Protein AF-A0A3P8KCM3-F1 (afdb_monomer_lite)

pLDDT: mean 88.59, std 12.81, range [46.88, 97.62]

Organism: Raoultella terrigena (NCBI:txid577)

Radius of gyration: 14.82 Å; chains: 1; bounding box: 36×26×38 Å

Sequence (69 aa):
MPLVTYEVSGNNVTAFYLDDDGGEYQGQVLLSGFASEIEAMSAASLLAKQNGEEYRKEQQNKSLTNQQD

Foldseek 3Di:
DWDWDWDDDPQKIKIWIQDPVRDIFIFIDGNVVDPHPVVRNVNRNVRRVVRVVVVVVVVVVVVVVVVVD

Secondary structure (DSSP, 8-state):
--EEEEEEETTEEEEEEE-TTS-EEEEEEEGGGSSSHHHHHHHHHHHHHHHHHHHHHHHHHHHHHTT--

Structure (mmCIF, N/CA/C/O backbone):
data_AF-A0A3P8KCM3-F1
#
_entry.id   AF-A0A3P8KCM3-F1
#
loop_
_atom_site.group_PDB
_atom_site.id
_atom_site.type_symbol
_atom_site.label_atom_id
_atom_site.label_alt_id
_atom_site.label_comp_id
_atom_site.label_asym_id
_atom_site.label_entity_id
_atom_site.label_seq_id
_atom_site.pdbx_PDB_ins_code
_atom_site.Cartn_x
_atom_site.Cartn_y
_atom_site.Cartn_z
_atom_site.occupancy
_atom_site.B_iso_or_equiv
_atom_site.auth_seq_id
_atom_site.auth_comp_id
_atom_site.auth_asym_id
_atom_site.auth_atom_id
_atom_site.pdbx_PDB_model_num
ATOM 1 N N . MET A 1 1 ? -5.220 -4.670 -16.689 1.00 67.06 1 MET A N 1
ATOM 2 C CA . MET A 1 1 ? -6.032 -4.016 -15.646 1.00 67.06 1 MET A CA 1
ATOM 3 C C . MET A 1 1 ? -5.206 -4.052 -14.382 1.00 67.06 1 MET A C 1
ATOM 5 O O . MET A 1 1 ? -4.729 -5.142 -14.069 1.00 67.06 1 MET A O 1
ATOM 9 N N . PRO A 1 2 ? -5.061 -2.929 -13.663 1.00 81.62 2 PRO A N 1
ATOM 10 C CA . PRO A 1 2 ? -4.329 -2.921 -12.410 1.00 81.62 2 PRO A CA 1
ATOM 11 C C . PRO A 1 2 ? -5.039 -3.805 -11.383 1.00 81.62 2 PRO A C 1
ATOM 13 O O . PRO A 1 2 ? -6.271 -3.802 -11.294 1.00 81.62 2 PRO A O 1
ATOM 16 N N . LEU A 1 3 ? -4.258 -4.567 -10.625 1.00 91.00 3 LEU A N 1
ATOM 17 C CA . LEU A 1 3 ? -4.748 -5.466 -9.584 1.00 91.00 3 LEU A CA 1
ATOM 18 C C . LEU A 1 3 ? -4.334 -4.920 -8.220 1.00 91.00 3 LEU A C 1
ATOM 20 O O . LEU A 1 3 ? -3.181 -4.537 -8.034 1.00 91.00 3 LEU A O 1
ATOM 24 N N . VAL A 1 4 ? -5.268 -4.918 -7.266 1.00 92.44 4 VAL A N 1
ATOM 25 C CA . VAL A 1 4 ? -4.960 -4.637 -5.861 1.00 92.44 4 VAL A CA 1
ATOM 26 C C . VAL A 1 4 ? -5.259 -5.865 -5.021 1.00 92.44 4 VAL A C 1
ATOM 28 O O . VAL A 1 4 ? -6.381 -6.376 -5.043 1.00 92.44 4 VAL A O 1
ATOM 31 N N . THR A 1 5 ? -4.261 -6.326 -4.278 1.00 95.62 5 THR A N 1
ATOM 32 C CA . THR A 1 5 ? -4.411 -7.360 -3.251 1.00 95.62 5 THR A CA 1
ATOM 33 C C . THR A 1 5 ? -4.055 -6.793 -1.885 1.00 95.62 5 THR A C 1
ATOM 35 O O . THR A 1 5 ? -3.429 -5.738 -1.773 1.00 95.62 5 THR A O 1
ATOM 38 N N . TYR A 1 6 ? -4.499 -7.475 -0.831 1.00 94.75 6 TYR A N 1
ATOM 39 C CA . TYR A 1 6 ? -4.382 -6.988 0.536 1.00 94.75 6 TYR A CA 1
ATOM 40 C C . TYR A 1 6 ? -3.921 -8.087 1.474 1.00 94.75 6 TYR A C 1
ATOM 42 O O . TYR A 1 6 ? -4.355 -9.233 1.357 1.00 94.75 6 TYR A O 1
ATOM 50 N N . GLU A 1 7 ? -3.125 -7.695 2.457 1.00 95.94 7 GLU A N 1
ATOM 51 C CA . GLU A 1 7 ? -2.783 -8.510 3.609 1.00 95.94 7 GLU A CA 1
ATOM 52 C C . GLU A 1 7 ? -3.060 -7.708 4.880 1.00 95.94 7 GLU A C 1
ATOM 54 O O . GLU A 1 7 ? -2.562 -6.594 5.055 1.00 95.94 7 GLU A O 1
ATOM 59 N N . VAL A 1 8 ? -3.864 -8.283 5.773 1.00 94.75 8 VAL A N 1
ATOM 60 C CA . VAL A 1 8 ? -4.105 -7.737 7.110 1.00 94.75 8 VAL A CA 1
ATOM 61 C C . VAL A 1 8 ? -3.400 -8.644 8.108 1.00 94.75 8 VAL A C 1
ATOM 63 O O . VAL A 1 8 ? -3.736 -9.821 8.231 1.00 94.75 8 VAL A O 1
ATOM 66 N N . SER A 1 9 ? -2.411 -8.099 8.812 1.00 94.69 9 SER A N 1
ATOM 67 C CA . SER A 1 9 ? -1.608 -8.831 9.791 1.00 94.69 9 SER A CA 1
ATOM 68 C C . SER A 1 9 ? -1.567 -8.061 11.106 1.00 94.69 9 SER A C 1
ATOM 70 O O . SER A 1 9 ? -0.852 -7.065 11.266 1.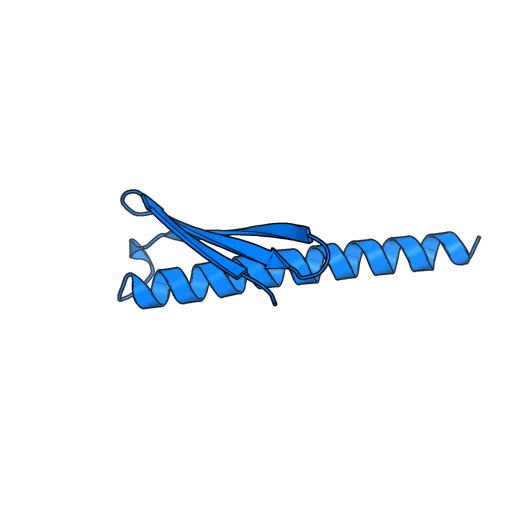00 94.69 9 SER A O 1
ATOM 72 N N . GLY A 1 10 ? -2.394 -8.502 12.057 1.00 91.94 10 GLY A N 1
ATOM 73 C CA . GLY A 1 10 ? -2.583 -7.825 13.336 1.00 91.94 10 GLY A CA 1
ATOM 74 C C . GLY A 1 10 ? -3.110 -6.401 13.146 1.00 91.94 10 GLY A C 1
ATOM 75 O O . GLY A 1 10 ? -4.236 -6.210 12.705 1.00 91.94 10 GLY A O 1
ATOM 76 N N . ASN A 1 11 ? -2.287 -5.405 13.485 1.00 95.06 11 ASN A N 1
ATOM 77 C CA . ASN A 1 11 ? -2.628 -3.984 13.352 1.00 95.06 11 ASN A CA 1
ATOM 78 C C . ASN A 1 11 ? -2.114 -3.351 12.043 1.00 95.06 11 ASN A C 1
ATOM 80 O O . ASN A 1 11 ? -2.204 -2.138 11.883 1.00 95.06 11 ASN A O 1
ATOM 84 N N . ASN A 1 12 ? -1.533 -4.130 11.129 1.00 97.00 12 ASN A N 1
ATOM 85 C CA . ASN A 1 12 ? -1.015 -3.624 9.860 1.00 97.00 12 ASN A CA 1
ATOM 86 C C . ASN A 1 12 ? -1.924 -4.037 8.708 1.00 97.00 12 ASN A C 1
ATOM 88 O O . ASN A 1 12 ? -2.310 -5.202 8.607 1.00 97.00 12 ASN A O 1
ATOM 92 N N . VAL A 1 13 ? -2.200 -3.087 7.819 1.00 97.62 13 VAL A N 1
ATOM 93 C CA . VAL A 1 13 ? -2.852 -3.336 6.535 1.00 97.62 13 VAL A CA 1
ATOM 94 C C . VAL A 1 13 ? -1.871 -2.977 5.435 1.00 97.62 13 VAL A C 1
ATOM 96 O O . VAL A 1 13 ? -1.454 -1.824 5.315 1.00 97.62 13 VAL A O 1
ATOM 99 N N . THR A 1 14 ? -1.509 -3.972 4.637 1.00 97.62 14 THR A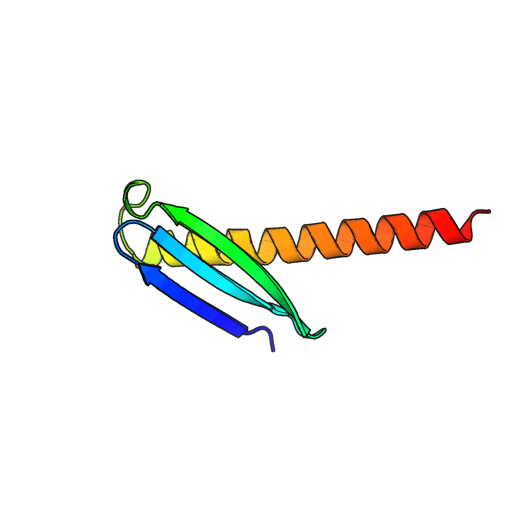 N 1
ATOM 100 C CA . THR A 1 14 ? -0.646 -3.821 3.471 1.00 97.62 14 THR A CA 1
ATOM 101 C C . THR A 1 14 ? -1.487 -4.025 2.218 1.00 97.62 14 THR A C 1
ATOM 103 O O . THR A 1 14 ? -2.203 -5.018 2.108 1.00 97.62 14 THR A O 1
ATOM 106 N N . ALA A 1 15 ? -1.412 -3.094 1.273 1.00 97.50 15 ALA A N 1
ATOM 107 C CA . ALA A 1 15 ? -1.961 -3.249 -0.065 1.00 97.50 15 ALA A CA 1
ATOM 108 C C . ALA A 1 15 ? -0.823 -3.384 -1.074 1.00 97.50 15 ALA A C 1
ATOM 110 O O . ALA A 1 15 ? 0.158 -2.639 -1.005 1.00 97.50 15 ALA A O 1
ATOM 111 N N . PHE A 1 16 ? -0.990 -4.295 -2.023 1.00 96.12 16 PHE A N 1
ATOM 112 C CA . PHE A 1 16 ? -0.088 -4.501 -3.146 1.00 96.12 16 PHE A CA 1
ATOM 113 C C . PHE A 1 16 ? -0.818 -4.081 -4.415 1.00 96.12 16 PHE A C 1
ATOM 115 O O . PHE A 1 16 ? -1.880 -4.612 -4.734 1.00 96.12 16 PHE A O 1
ATOM 122 N N . TYR A 1 17 ? -0.270 -3.092 -5.106 1.00 95.19 17 TYR A N 1
ATOM 123 C CA . TYR A 1 17 ? -0.766 -2.564 -6.365 1.00 95.19 17 TYR A CA 1
ATOM 124 C C . TYR A 1 17 ? 0.149 -3.055 -7.487 1.00 95.19 17 TYR A C 1
ATOM 126 O O . TYR A 1 17 ? 1.310 -2.653 -7.557 1.00 95.19 17 TYR A O 1
ATOM 134 N N . LEU A 1 18 ? -0.381 -3.918 -8.352 1.00 94.62 18 LEU A N 1
ATOM 135 C CA . LEU A 1 18 ? 0.263 -4.331 -9.594 1.00 94.62 18 LEU A CA 1
ATOM 136 C C . LEU A 1 18 ? -0.266 -3.451 -10.725 1.00 94.62 18 LEU A C 1
ATOM 138 O O . LEU A 1 18 ? -1.471 -3.445 -10.999 1.00 94.62 18 LEU A O 1
ATOM 142 N N . ASP A 1 19 ? 0.625 -2.702 -11.362 1.00 90.38 19 ASP A N 1
ATOM 143 C CA . ASP A 1 19 ? 0.285 -1.877 -12.513 1.00 90.38 19 ASP A CA 1
ATOM 144 C C . ASP A 1 19 ? 0.267 -2.681 -13.826 1.00 90.38 19 ASP A C 1
ATOM 146 O O . ASP A 1 19 ? 0.614 -3.862 -13.875 1.00 90.38 19 ASP A O 1
ATOM 150 N N . ASP A 1 20 ? -0.191 -2.044 -14.905 1.00 88.44 20 ASP A N 1
ATOM 151 C CA . ASP A 1 20 ? -0.306 -2.685 -16.219 1.00 88.44 20 ASP A CA 1
ATOM 152 C C . ASP A 1 20 ? 1.052 -2.950 -16.900 1.00 88.44 20 ASP A C 1
ATOM 154 O O . ASP A 1 20 ? 1.127 -3.794 -17.794 1.00 88.44 20 ASP A O 1
ATOM 158 N N . ASP A 1 21 ? 2.114 -2.268 -16.469 1.00 86.44 21 ASP A N 1
ATOM 159 C CA . ASP A 1 21 ? 3.488 -2.430 -16.950 1.00 86.44 21 ASP A CA 1
ATOM 160 C C . ASP A 1 21 ? 4.240 -3.538 -16.177 1.00 86.44 21 ASP A C 1
ATOM 162 O O . ASP A 1 21 ? 5.402 -3.836 -16.467 1.00 86.44 21 ASP A O 1
ATOM 166 N N . GLY A 1 22 ? 3.575 -4.180 -15.206 1.00 86.94 22 GLY A N 1
ATOM 167 C CA . GLY A 1 22 ? 4.133 -5.227 -14.350 1.00 86.94 22 GLY A CA 1
ATOM 168 C C . GLY A 1 22 ? 4.893 -4.698 -13.131 1.00 86.94 22 GLY A C 1
ATOM 169 O O . GLY A 1 22 ? 5.573 -5.471 -12.457 1.00 86.94 22 GLY A O 1
ATOM 170 N N . GLY A 1 23 ? 4.799 -3.398 -12.843 1.00 90.94 23 GLY A N 1
ATOM 171 C CA . GLY A 1 23 ? 5.355 -2.789 -11.641 1.00 90.94 23 GLY A CA 1
ATOM 172 C C . GLY A 1 23 ? 4.516 -3.130 -10.413 1.00 90.94 23 GLY A C 1
ATOM 173 O O . GLY A 1 23 ? 3.309 -2.894 -10.396 1.00 90.94 23 GLY A O 1
ATOM 174 N N . GLU A 1 24 ? 5.156 -3.663 -9.373 1.00 94.00 24 GLU A N 1
ATOM 175 C CA . GLU A 1 24 ? 4.509 -3.966 -8.096 1.00 94.00 24 GLU A CA 1
ATOM 176 C C . GLU A 1 24 ? 4.907 -2.937 -7.036 1.00 94.00 24 GLU A C 1
ATOM 178 O O . GLU A 1 24 ? 6.091 -2.678 -6.803 1.00 94.00 24 GLU A O 1
ATOM 183 N N . TYR A 1 25 ? 3.904 -2.349 -6.390 1.00 95.38 25 TYR A N 1
ATOM 184 C CA . TYR A 1 25 ? 4.076 -1.285 -5.411 1.00 95.38 25 TYR A CA 1
ATOM 185 C C . TYR A 1 25 ? 3.280 -1.591 -4.153 1.00 95.38 25 TYR A C 1
ATOM 187 O O . TYR A 1 25 ? 2.129 -2.013 -4.219 1.00 95.38 25 TYR A O 1
ATOM 195 N N . GLN A 1 26 ? 3.881 -1.339 -2.995 1.00 96.00 26 GLN A N 1
ATOM 196 C CA . GLN A 1 26 ? 3.251 -1.599 -1.707 1.00 96.00 26 GLN A CA 1
ATOM 197 C C . GLN A 1 26 ? 2.894 -0.302 -0.984 1.00 96.00 26 GLN A C 1
ATOM 199 O O . GLN A 1 26 ? 3.639 0.679 -1.025 1.00 96.00 26 GLN A O 1
ATOM 204 N N . GLY A 1 27 ? 1.767 -0.323 -0.282 1.00 96.75 27 GLY A N 1
ATOM 205 C CA . GLY A 1 27 ? 1.342 0.712 0.650 1.00 96.75 27 GLY A CA 1
ATOM 206 C C . GLY A 1 27 ? 0.961 0.064 1.970 1.00 96.75 27 GLY A C 1
ATOM 207 O O . GLY A 1 27 ? 0.154 -0.860 1.987 1.00 96.75 27 GLY A O 1
ATOM 208 N N . GLN A 1 28 ? 1.546 0.526 3.073 1.00 97.31 28 GLN A N 1
ATOM 209 C CA . GLN A 1 28 ? 1.262 0.007 4.407 1.00 97.31 28 GLN A CA 1
ATOM 210 C C . GLN A 1 28 ? 0.697 1.107 5.297 1.00 97.31 28 GLN A C 1
ATOM 212 O O . GLN A 1 28 ? 1.234 2.214 5.343 1.00 97.31 28 GLN A O 1
ATO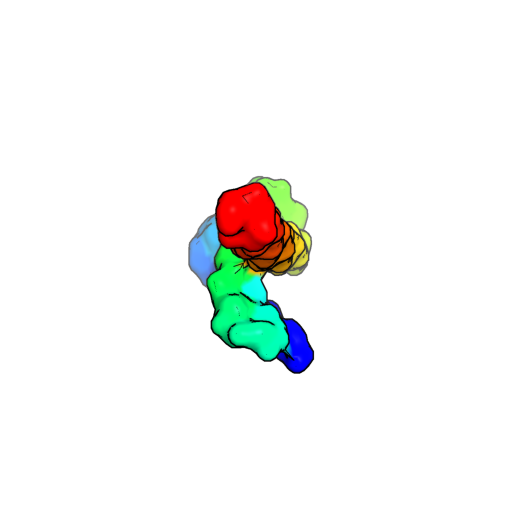M 217 N N . VAL A 1 29 ? -0.361 0.779 6.035 1.00 97.62 29 VAL A N 1
ATOM 218 C CA . VAL A 1 29 ? -0.947 1.655 7.049 1.00 97.62 29 VAL A CA 1
ATOM 219 C C . VAL A 1 29 ? -1.249 0.884 8.335 1.00 97.62 29 VAL A C 1
ATOM 221 O O . VAL A 1 29 ? -1.397 -0.340 8.330 1.00 97.62 29 VAL A O 1
ATOM 224 N N . LEU A 1 30 ? -1.360 1.611 9.447 1.00 97.56 30 LEU A N 1
ATOM 225 C CA . LEU A 1 30 ? -1.771 1.055 10.736 1.00 97.56 30 LEU A CA 1
ATOM 226 C C . LEU A 1 30 ? -3.293 1.079 10.856 1.00 97.56 30 LEU A C 1
ATOM 228 O O . LEU A 1 30 ? -3.888 2.153 10.800 1.00 97.56 30 LEU A O 1
ATOM 232 N N . LEU A 1 31 ? -3.909 -0.079 11.095 1.00 95.38 31 LEU A N 1
ATOM 233 C CA . LEU A 1 31 ? -5.354 -0.230 11.273 1.00 95.38 31 LEU A CA 1
ATOM 234 C C . LEU A 1 31 ? -5.891 0.659 12.403 1.00 95.38 31 LEU A C 1
ATOM 236 O O . LEU A 1 31 ? -6.938 1.278 12.252 1.00 95.38 31 LEU A O 1
ATOM 240 N N . SER A 1 32 ? -5.134 0.807 13.494 1.00 95.94 32 SER A N 1
ATOM 241 C CA . SER A 1 32 ? -5.467 1.679 14.630 1.00 95.94 32 SER A CA 1
ATOM 242 C C . SER A 1 32 ? -5.645 3.163 14.279 1.00 95.94 32 SER A C 1
ATOM 244 O O . SER A 1 32 ? -6.125 3.923 15.115 1.00 95.94 32 SER A O 1
ATOM 246 N N . GLY A 1 33 ? -5.212 3.595 13.091 1.00 95.19 33 GLY A N 1
ATOM 247 C CA . GLY A 1 33 ? -5.407 4.957 12.591 1.00 95.19 33 GLY A CA 1
ATOM 248 C C . GLY A 1 33 ? -6.729 5.182 11.849 1.00 95.19 33 GLY A C 1
ATOM 249 O O . GLY A 1 33 ? -6.993 6.313 11.451 1.00 95.19 33 GLY A O 1
ATOM 250 N N . PHE A 1 34 ? -7.542 4.140 11.649 1.00 96.12 34 PHE A N 1
ATOM 251 C CA . PHE A 1 34 ? -8.761 4.179 10.835 1.00 96.12 34 PHE A CA 1
ATOM 252 C C . PHE A 1 34 ? -9.970 3.661 11.613 1.00 96.12 34 PHE A C 1
ATOM 254 O O . PHE A 1 34 ? -9.826 2.917 12.584 1.00 96.12 34 PHE A O 1
ATOM 261 N N . ALA A 1 35 ? -11.179 4.033 11.182 1.00 94.19 35 ALA A N 1
ATOM 262 C CA . ALA A 1 35 ? -12.400 3.588 11.848 1.00 94.19 35 ALA A CA 1
ATOM 263 C C . ALA A 1 35 ? -12.763 2.134 11.500 1.00 94.19 35 ALA A C 1
ATOM 265 O O . ALA A 1 35 ? -13.542 1.504 12.215 1.00 94.19 35 ALA A O 1
ATOM 266 N N . SER A 1 36 ? -12.221 1.592 10.404 1.00 95.06 36 SER A N 1
ATOM 267 C CA . SER A 1 36 ? -12.465 0.214 9.975 1.00 95.06 36 SER A CA 1
ATOM 268 C C . SER A 1 36 ? -11.334 -0.352 9.113 1.00 95.06 36 SER A C 1
ATOM 270 O O . SER A 1 36 ? -10.546 0.390 8.523 1.00 95.06 36 SER A O 1
ATOM 272 N N . GLU A 1 37 ? -11.308 -1.680 8.975 1.00 94.31 37 GLU A N 1
ATOM 273 C CA . GLU A 1 37 ? -10.412 -2.382 8.045 1.00 94.31 37 GLU A CA 1
ATOM 274 C C . GLU A 1 37 ? -10.615 -1.925 6.599 1.00 94.31 37 GLU A C 1
ATOM 276 O O . GLU A 1 37 ? -9.644 -1.745 5.875 1.00 94.31 37 GLU A O 1
ATOM 281 N N . ILE A 1 38 ? -11.857 -1.650 6.190 1.00 95.31 38 ILE A N 1
ATOM 282 C CA . ILE A 1 38 ? -12.179 -1.182 4.834 1.00 95.31 38 ILE A CA 1
ATOM 283 C C . ILE A 1 38 ? -11.545 0.190 4.562 1.00 95.31 38 ILE A C 1
ATOM 285 O O . ILE A 1 38 ? -10.992 0.418 3.483 1.00 95.31 38 ILE A O 1
ATOM 289 N N . GLU A 1 39 ? -11.590 1.102 5.536 1.00 96.19 39 GLU A N 1
ATOM 290 C CA . GLU A 1 39 ? -10.929 2.406 5.422 1.00 96.19 39 GLU A CA 1
ATOM 291 C C . GLU A 1 39 ? -9.406 2.261 5.365 1.00 96.19 39 GLU A C 1
ATOM 293 O O . GLU A 1 39 ? -8.768 2.862 4.500 1.00 96.19 39 GLU A O 1
ATOM 298 N N . ALA A 1 40 ? -8.829 1.417 6.225 1.00 96.94 40 ALA A N 1
ATOM 299 C CA . ALA A 1 40 ? -7.395 1.143 6.226 1.00 96.94 40 ALA A CA 1
ATOM 300 C C . ALA A 1 40 ? -6.930 0.501 4.906 1.00 96.94 40 ALA A C 1
ATOM 302 O O . ALA A 1 40 ? -5.923 0.916 4.340 1.00 96.94 40 ALA A O 1
ATOM 303 N N . MET A 1 41 ? -7.686 -0.454 4.357 1.00 95.75 41 MET A N 1
ATOM 304 C CA . MET A 1 41 ? -7.414 -1.062 3.048 1.00 95.75 41 MET A CA 1
ATOM 305 C C . MET A 1 41 ? -7.504 -0.030 1.923 1.00 95.75 41 MET A C 1
ATOM 307 O O . MET A 1 41 ? -6.653 -0.007 1.032 1.00 95.75 41 MET A O 1
ATOM 311 N N . SER A 1 42 ? -8.495 0.861 1.967 1.00 95.94 42 SER A N 1
ATOM 312 C CA . SER A 1 42 ? -8.639 1.939 0.982 1.00 95.94 42 SER A CA 1
ATOM 313 C C . SER A 1 42 ? -7.448 2.902 1.031 1.00 95.94 42 SER A C 1
ATOM 315 O O . SER A 1 42 ? -6.883 3.242 -0.009 1.00 95.94 42 SER A O 1
ATOM 317 N N . ALA A 1 43 ? -7.012 3.283 2.234 1.00 96.88 43 ALA A N 1
ATOM 318 C CA . ALA A 1 43 ? -5.841 4.129 2.436 1.00 96.88 43 ALA A CA 1
ATOM 319 C C . ALA A 1 43 ? -4.540 3.440 1.994 1.00 96.88 43 ALA A C 1
ATOM 321 O O . ALA A 1 43 ? -3.744 4.042 1.275 1.00 96.88 43 ALA A O 1
ATOM 322 N N . ALA A 1 44 ? -4.352 2.165 2.346 1.00 97.19 44 ALA A N 1
ATOM 323 C CA . ALA A 1 44 ? -3.217 1.362 1.897 1.00 97.19 44 ALA A CA 1
ATOM 324 C C . ALA A 1 44 ? -3.176 1.249 0.366 1.00 97.19 44 ALA A C 1
ATOM 326 O O . ALA A 1 44 ? -2.114 1.419 -0.229 1.00 97.19 44 ALA A O 1
ATOM 327 N N . SER A 1 45 ? -4.329 1.041 -0.285 1.00 95.88 45 SER A N 1
ATOM 328 C CA . SER A 1 45 ? -4.436 0.998 -1.756 1.00 95.88 45 SER A CA 1
ATOM 329 C C . SER A 1 45 ? -3.990 2.304 -2.390 1.00 95.88 45 SER A C 1
ATOM 331 O O . SER A 1 45 ? -3.258 2.306 -3.379 1.00 95.88 45 SER A O 1
ATOM 333 N N . LEU A 1 46 ? -4.468 3.422 -1.836 1.00 95.88 46 LEU A N 1
ATOM 334 C CA . LEU A 1 46 ? -4.148 4.745 -2.343 1.00 95.88 46 LEU A CA 1
ATOM 335 C C . LEU A 1 46 ? -2.649 5.013 -2.215 1.00 95.88 46 LEU A C 1
ATOM 337 O O . LEU A 1 46 ? -2.042 5.475 -3.175 1.00 95.88 46 LEU A O 1
ATOM 341 N N . LEU A 1 47 ? -2.056 4.656 -1.074 1.00 96.38 47 LEU A N 1
ATOM 342 C CA . LEU A 1 47 ? -0.623 4.788 -0.839 1.00 96.38 47 LEU A CA 1
ATOM 343 C C . LEU A 1 47 ? 0.197 3.915 -1.802 1.00 96.38 47 LEU A C 1
ATOM 345 O O . LEU A 1 47 ? 1.144 4.400 -2.412 1.00 96.38 47 LEU A O 1
ATOM 349 N N . ALA A 1 48 ? -0.194 2.652 -1.997 1.00 95.81 48 ALA A N 1
ATOM 350 C CA . ALA A 1 48 ? 0.463 1.744 -2.938 1.00 95.81 48 ALA A CA 1
ATOM 351 C C . ALA A 1 48 ? 0.456 2.313 -4.366 1.00 95.81 48 ALA A C 1
ATOM 353 O O . ALA A 1 48 ? 1.478 2.328 -5.053 1.00 95.81 48 ALA A O 1
ATOM 354 N N . LYS A 1 49 ? -0.691 2.853 -4.791 1.00 94.25 49 LYS A N 1
ATOM 355 C CA . LYS A 1 49 ? -0.840 3.497 -6.096 1.00 94.25 49 LYS A CA 1
ATOM 356 C C . LYS A 1 49 ? 0.000 4.772 -6.214 1.00 94.25 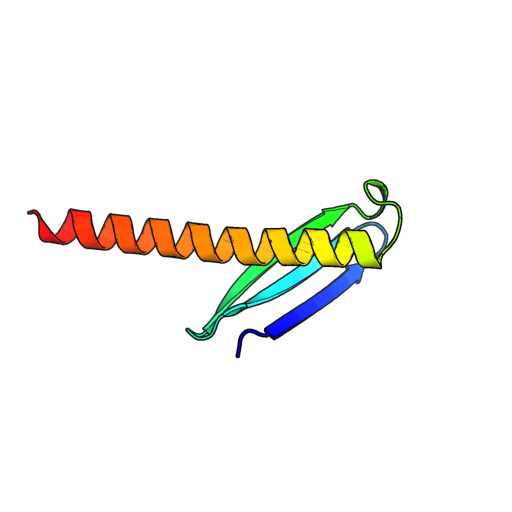49 LYS A C 1
ATOM 358 O O . LYS A 1 49 ? 0.646 4.969 -7.241 1.00 94.25 49 LYS A O 1
ATOM 363 N N . GLN A 1 50 ? 0.008 5.620 -5.184 1.00 94.81 50 GLN A N 1
ATOM 364 C CA . GLN A 1 50 ? 0.813 6.845 -5.151 1.00 94.81 50 GLN A CA 1
ATOM 365 C C . GLN A 1 50 ? 2.303 6.532 -5.289 1.00 94.81 50 GLN A C 1
ATOM 367 O O . GLN A 1 50 ? 2.961 7.134 -6.131 1.00 94.81 50 GLN A O 1
ATOM 372 N N . ASN A 1 51 ? 2.801 5.524 -4.570 1.00 94.00 51 ASN A N 1
ATOM 373 C CA . ASN A 1 51 ? 4.188 5.072 -4.685 1.00 94.00 51 ASN A CA 1
ATOM 374 C C . ASN A 1 51 ? 4.535 4.654 -6.126 1.00 94.00 51 ASN A C 1
ATOM 376 O O . ASN A 1 51 ? 5.593 5.014 -6.643 1.00 94.00 51 ASN A O 1
ATOM 380 N N . GLY A 1 52 ? 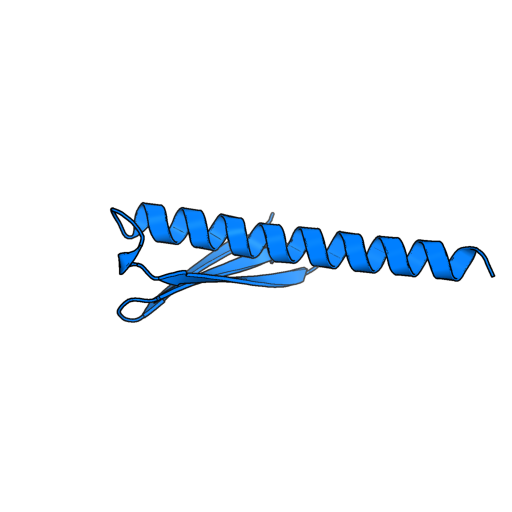3.628 3.945 -6.807 1.00 91.69 52 GLY A N 1
ATOM 381 C CA . GLY A 1 52 ? 3.815 3.583 -8.214 1.00 91.69 52 GLY A CA 1
ATOM 382 C C . GLY A 1 52 ? 3.801 4.776 -9.170 1.00 91.69 52 GLY A C 1
ATOM 383 O O . GLY A 1 52 ? 4.585 4.844 -10.118 1.00 91.69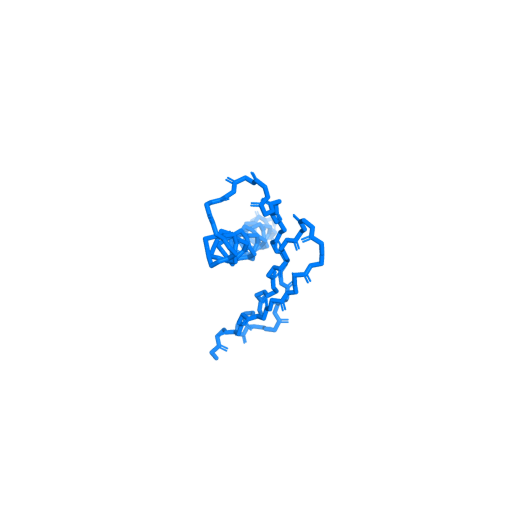 52 GLY A O 1
ATOM 384 N N . GLU A 1 53 ? 2.939 5.760 -8.928 1.00 91.19 53 GLU A N 1
ATOM 385 C CA . GLU A 1 53 ? 2.916 7.001 -9.706 1.00 91.19 53 GLU A CA 1
ATOM 386 C C . GLU A 1 53 ? 4.176 7.849 -9.496 1.00 91.19 53 GLU A C 1
ATOM 388 O O . GLU A 1 53 ? 4.716 8.376 -10.470 1.00 91.19 53 GLU A O 1
ATOM 393 N N . GLU A 1 54 ? 4.662 7.964 -8.262 1.00 91.19 54 GLU A N 1
ATOM 394 C CA . GLU A 1 54 ? 5.900 8.674 -7.933 1.00 91.19 54 GLU A CA 1
ATOM 395 C C . GLU A 1 54 ? 7.108 8.007 -8.584 1.00 91.19 54 GLU A C 1
ATOM 397 O O . GLU A 1 54 ? 7.860 8.676 -9.295 1.00 91.19 54 GLU A O 1
ATOM 402 N N . TYR A 1 55 ? 7.227 6.683 -8.467 1.00 88.94 55 TYR A N 1
ATOM 403 C CA . TYR A 1 55 ? 8.289 5.929 -9.127 1.00 88.94 55 TYR A CA 1
ATOM 404 C C . TYR A 1 55 ? 8.303 6.164 -10.644 1.00 88.94 55 TYR A C 1
ATOM 406 O O . TYR A 1 55 ? 9.350 6.439 -11.234 1.00 88.94 55 TYR A O 1
ATOM 414 N N . ARG A 1 56 ? 7.136 6.121 -11.300 1.00 85.62 56 ARG A N 1
ATOM 415 C CA . ARG A 1 56 ? 7.043 6.372 -12.748 1.00 85.62 56 ARG A CA 1
ATOM 416 C C . ARG A 1 56 ? 7.422 7.802 -13.116 1.00 85.62 56 ARG A C 1
ATOM 418 O O . ARG A 1 56 ? 8.133 7.999 -14.102 1.00 85.62 56 ARG A O 1
ATOM 425 N N . LYS A 1 57 ? 7.005 8.794 -12.325 1.00 86.56 57 LYS A N 1
ATOM 426 C CA . LYS A 1 57 ? 7.407 10.195 -12.529 1.00 86.56 57 LYS A CA 1
ATOM 427 C C . LYS A 1 57 ? 8.918 10.368 -12.401 1.00 86.56 57 LYS A C 1
ATOM 429 O O . LYS A 1 57 ? 9.516 11.036 -13.240 1.00 86.56 57 LYS A O 1
ATOM 434 N N . GLU A 1 58 ? 9.547 9.749 -11.405 1.00 85.81 58 GLU A N 1
ATOM 435 C CA . GLU A 1 58 ? 11.003 9.799 -11.240 1.00 85.81 58 GLU A CA 1
ATOM 436 C C . GLU A 1 58 ? 11.741 9.165 -12.422 1.00 85.81 58 GLU A C 1
ATOM 438 O O . GLU A 1 58 ? 12.712 9.737 -12.921 1.00 85.81 58 GLU A O 1
ATOM 443 N N . GLN A 1 59 ? 11.268 8.015 -12.907 1.00 81.88 59 GLN A N 1
ATOM 444 C CA . GLN A 1 59 ? 11.870 7.331 -14.052 1.00 81.88 59 GLN A CA 1
ATOM 445 C C . GLN A 1 59 ? 11.703 8.130 -15.352 1.00 81.88 59 GLN A C 1
ATOM 447 O O . GLN A 1 59 ? 12.651 8.239 -16.135 1.00 81.88 59 GLN A O 1
ATOM 452 N N . GLN A 1 60 ? 10.541 8.753 -15.567 1.00 78.94 60 GLN A N 1
ATOM 453 C CA . GLN A 1 60 ? 10.327 9.655 -16.703 1.00 78.94 60 GLN A CA 1
ATOM 454 C C . GLN A 1 60 ? 11.231 10.886 -16.625 1.00 78.94 60 GLN A C 1
ATOM 456 O O . GLN A 1 60 ? 11.851 11.249 -17.624 1.00 78.94 60 GLN A O 1
ATOM 461 N N . ASN A 1 61 ? 11.363 11.495 -15.444 1.00 75.62 61 ASN A N 1
ATOM 462 C CA . ASN A 1 61 ? 12.202 12.675 -15.267 1.00 75.62 61 ASN A CA 1
ATOM 463 C C . ASN A 1 61 ? 13.685 12.358 -15.532 1.00 75.62 61 ASN A C 1
ATOM 465 O O . ASN A 1 61 ? 14.335 13.070 -16.292 1.00 75.62 61 ASN A O 1
ATOM 469 N N . LYS A 1 62 ? 14.200 11.232 -15.013 1.00 71.12 62 LYS A N 1
ATOM 470 C CA . LYS A 1 62 ? 15.567 10.754 -15.308 1.00 71.12 62 LYS A CA 1
ATOM 471 C C . LYS A 1 62 ? 15.793 10.480 -16.797 1.00 71.12 62 LYS A C 1
ATOM 473 O O . LYS A 1 62 ? 16.854 10.801 -17.327 1.00 71.12 62 LYS A O 1
ATOM 478 N N . SER A 1 63 ? 14.802 9.905 -17.478 1.00 64.19 63 SER A N 1
ATOM 479 C CA . SER A 1 63 ? 14.893 9.616 -18.916 1.00 64.19 63 SER A CA 1
ATOM 480 C C . SER A 1 63 ? 14.954 10.895 -19.757 1.00 64.19 63 SER A C 1
ATOM 482 O O . SER A 1 63 ? 15.692 10.943 -20.734 1.00 64.19 63 SER A O 1
ATOM 484 N N . LEU A 1 64 ? 14.223 11.940 -19.357 1.00 61.62 64 LEU A N 1
ATOM 485 C CA . LEU A 1 64 ? 14.233 13.246 -20.022 1.00 61.62 64 LEU A CA 1
ATOM 486 C C . LEU A 1 64 ? 15.549 14.002 -19.798 1.00 61.62 64 LEU A C 1
ATOM 488 O O . LEU A 1 64 ? 16.051 14.627 -20.728 1.00 61.62 64 LEU A O 1
ATOM 492 N N . THR A 1 65 ? 16.134 13.922 -18.597 1.00 58.22 65 THR A N 1
ATOM 493 C CA . THR A 1 65 ? 17.436 14.549 -18.313 1.00 58.22 65 THR A CA 1
ATOM 494 C C . THR A 1 65 ? 18.562 13.907 -19.130 1.00 58.22 65 THR A C 1
ATOM 496 O O . THR A 1 65 ? 19.385 14.619 -19.691 1.00 58.22 65 THR A O 1
ATOM 499 N N . ASN A 1 66 ? 18.550 12.582 -19.300 1.00 54.69 66 ASN A N 1
ATOM 500 C CA . ASN A 1 66 ? 19.568 11.864 -20.079 1.00 54.69 66 ASN A CA 1
ATOM 501 C C . ASN A 1 66 ? 19.460 12.039 -21.608 1.00 54.69 66 ASN A C 1
ATOM 503 O O . ASN A 1 66 ? 20.317 11.536 -22.328 1.00 54.69 66 ASN A O 1
ATOM 507 N N . GLN A 1 67 ? 18.419 12.699 -22.126 1.00 52.03 67 GLN A N 1
ATOM 508 C CA . GLN A 1 67 ? 18.293 13.023 -23.555 1.00 52.03 67 GLN A CA 1
ATOM 509 C C . GLN A 1 67 ? 18.735 14.456 -23.892 1.00 52.03 67 GLN A C 1
ATOM 511 O O . GLN A 1 67 ? 18.667 14.848 -25.057 1.00 52.03 67 GLN A O 1
ATOM 516 N N . GLN A 1 68 ? 19.148 15.242 -22.893 1.00 50.50 68 GLN A N 1
ATOM 517 C CA . GLN A 1 68 ? 19.592 16.628 -23.073 1.00 50.50 68 GLN A CA 1
ATOM 518 C C . GLN A 1 68 ? 21.119 16.818 -23.039 1.00 50.50 68 GLN A C 1
ATOM 520 O O . GLN A 1 68 ? 21.555 17.957 -23.198 1.00 50.50 68 GLN A O 1
ATOM 525 N N . ASP A 1 69 ? 21.902 15.741 -22.904 1.00 46.88 69 ASP A N 1
ATOM 526 C CA . ASP A 1 69 ? 23.371 15.748 -23.034 1.00 46.88 69 ASP A CA 1
ATOM 527 C C . ASP A 1 69 ? 23.843 15.196 -24.391 1.00 46.88 69 ASP A C 1
ATOM 529 O O . ASP A 1 69 ? 23.377 14.102 -24.795 1.00 46.88 69 ASP A O 1
#